Protein AF-A0A943HET0-F1 (afdb_monomer)

Foldseek 3Di:
DDQDADPPPRHSAKDWDDDPPWIWIAHPPPRDTDGTDDPVRVVVVVVNVVVCVVVVVVVVVVVVVCVVVPPVCVVVVVVLVVLVVVLVVLVVDDDPVSVVVNVVSVVVVVVVVPD

pLDDT: mean 85.09, std 10.96, range [49.12, 97.75]

Radius of gyration: 28.92 Å; Cα contacts (8 Å, |Δi|>4): 87; chains: 1; bounding box: 58×22×74 Å

Structure (mmCIF, N/CA/C/O backbone):
data_AF-A0A943HET0-F1
#
_entry.id   AF-A0A943HET0-F1
#
loop_
_atom_site.group_PDB
_atom_site.id
_atom_site.type_symbol
_atom_site.label_atom_id
_atom_site.label_alt_id
_atom_site.label_comp_id
_atom_site.label_asym_id
_atom_site.label_entity_id
_atom_site.label_seq_id
_atom_site.pdbx_PDB_ins_code
_atom_site.Cartn_x
_atom_site.Cartn_y
_atom_site.Cartn_z
_atom_site.occupancy
_atom_site.B_iso_or_equiv
_atom_site.auth_seq_id
_atom_site.auth_comp_id
_atom_site.auth_asym_id
_atom_site.auth_atom_id
_atom_site.pdbx_PDB_model_num
ATOM 1 N N . MET A 1 1 ? -0.413 -12.303 20.899 1.00 66.25 1 MET A N 1
ATOM 2 C CA . MET A 1 1 ? -0.945 -10.999 20.439 1.00 66.25 1 MET A CA 1
ATOM 3 C C . MET A 1 1 ? -2.294 -11.209 19.779 1.00 66.25 1 MET A C 1
ATOM 5 O O . MET A 1 1 ? -2.446 -12.190 19.063 1.00 66.25 1 MET A O 1
ATOM 9 N N . LYS A 1 2 ? -3.258 -10.315 20.021 1.00 81.12 2 LYS A N 1
ATOM 10 C CA . LYS A 1 2 ? -4.532 -10.295 19.290 1.00 81.12 2 LYS A CA 1
ATOM 11 C C . LYS A 1 2 ? -4.281 -9.696 17.902 1.00 81.12 2 LYS A C 1
ATOM 13 O O . LYS A 1 2 ? -3.617 -8.670 17.809 1.00 81.12 2 LYS A O 1
ATOM 18 N N . GLN A 1 3 ? -4.767 -10.352 16.852 1.00 85.31 3 GLN A N 1
ATOM 19 C CA . GLN A 1 3 ? -4.708 -9.840 15.481 1.00 85.31 3 GLN A CA 1
ATOM 20 C C . GLN A 1 3 ? -6.030 -9.150 15.142 1.00 85.31 3 GLN A C 1
ATOM 22 O O . GLN A 1 3 ? -7.095 -9.601 15.573 1.00 85.31 3 GLN A O 1
ATOM 27 N N . PHE A 1 4 ? -5.959 -8.065 14.377 1.00 92.56 4 PHE A N 1
ATOM 28 C CA . PHE A 1 4 ? -7.126 -7.342 13.888 1.00 92.56 4 PHE A CA 1
ATOM 29 C C . PHE A 1 4 ? -7.072 -7.315 12.362 1.00 92.56 4 PHE A C 1
ATOM 31 O O . PHE A 1 4 ? -6.072 -6.902 11.790 1.00 92.56 4 PHE A O 1
ATOM 38 N N . ALA A 1 5 ? -8.143 -7.761 11.711 1.00 94.62 5 ALA A N 1
ATOM 39 C CA . ALA A 1 5 ? -8.274 -7.739 10.259 1.00 94.62 5 ALA A CA 1
ATOM 40 C C . ALA A 1 5 ? -9.725 -7.439 9.869 1.00 94.62 5 ALA A C 1
ATOM 42 O O . ALA A 1 5 ? -10.663 -7.701 10.630 1.00 94.62 5 ALA A O 1
ATOM 43 N N . CYS A 1 6 ? -9.907 -6.880 8.679 1.00 96.31 6 CYS A N 1
ATOM 44 C CA . CYS A 1 6 ? -11.207 -6.620 8.099 1.00 96.31 6 CYS A CA 1
ATOM 45 C C . CYS A 1 6 ? -11.905 -7.938 7.771 1.00 96.31 6 CYS A C 1
ATOM 47 O O . CYS A 1 6 ? -11.387 -8.758 7.018 1.00 96.31 6 CYS A O 1
ATOM 49 N N . LYS A 1 7 ? -13.133 -8.110 8.260 1.00 95.19 7 LYS A N 1
ATOM 50 C CA . LYS A 1 7 ? -13.943 -9.301 7.971 1.00 95.19 7 LYS A CA 1
ATOM 51 C C . LYS A 1 7 ? -14.426 -9.369 6.519 1.00 95.19 7 LYS A C 1
ATOM 53 O O . LYS A 1 7 ? -14.816 -10.437 6.071 1.00 95.19 7 LYS A O 1
ATOM 58 N N . SER A 1 8 ? -14.431 -8.238 5.808 1.00 95.56 8 SER A N 1
ATOM 59 C CA . SER A 1 8 ? -14.929 -8.149 4.432 1.00 95.56 8 SER A CA 1
ATOM 60 C C . SER A 1 8 ? -13.840 -8.400 3.391 1.00 95.56 8 SER A C 1
ATOM 62 O O . SER A 1 8 ? -14.093 -9.110 2.427 1.00 95.56 8 SER A O 1
ATOM 64 N N . CYS A 1 9 ? -12.656 -7.801 3.554 1.00 96.31 9 CYS A N 1
ATOM 65 C CA . CYS A 1 9 ? -11.579 -7.880 2.558 1.00 96.31 9 CYS A CA 1
ATOM 66 C C . CYS A 1 9 ? -10.282 -8.510 3.083 1.00 96.31 9 CYS A C 1
ATOM 68 O O . CYS A 1 9 ? -9.337 -8.664 2.321 1.00 96.31 9 CYS A O 1
ATOM 70 N N . GLY A 1 10 ? -10.200 -8.848 4.373 1.00 93.81 10 GLY A N 1
ATOM 71 C CA . GLY A 1 10 ? -8.996 -9.422 4.982 1.00 93.81 10 GLY A CA 1
ATOM 72 C C . GLY A 1 10 ? -7.880 -8.419 5.293 1.00 93.81 10 GLY A C 1
ATOM 73 O O . GLY A 1 10 ? -6.894 -8.804 5.913 1.00 93.81 10 GLY A O 1
ATOM 74 N N . SER A 1 11 ? -8.029 -7.143 4.920 1.00 93.06 11 SER A N 1
ATOM 75 C CA . SER A 1 11 ? -7.017 -6.115 5.185 1.00 93.06 11 SER A CA 1
ATOM 76 C C . SER A 1 11 ? -6.711 -5.945 6.671 1.00 93.06 11 SER A C 1
ATOM 78 O O . SER A 1 11 ? -7.611 -5.950 7.513 1.00 93.06 11 SER A O 1
ATOM 80 N N . VAL A 1 12 ? -5.436 -5.738 6.982 1.00 92.06 12 VAL A N 1
ATOM 81 C CA . VAL A 1 12 ? -4.943 -5.419 8.327 1.00 92.06 12 VAL A CA 1
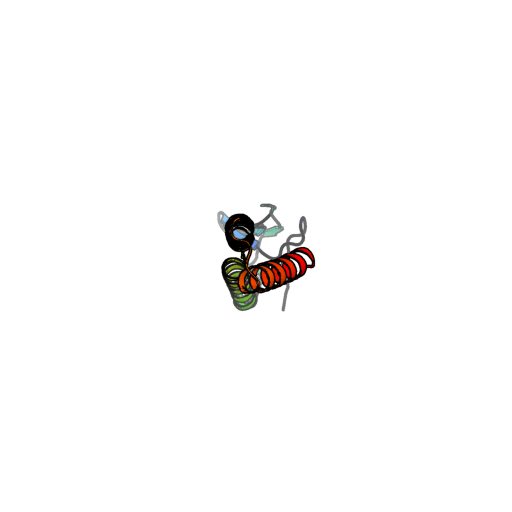ATOM 82 C C . VAL A 1 12 ? -4.829 -3.915 8.582 1.00 92.06 12 VAL A C 1
ATOM 84 O O . VAL A 1 12 ? -4.607 -3.510 9.724 1.00 92.06 12 VAL A O 1
ATOM 87 N N . ASP A 1 13 ? -5.006 -3.075 7.553 1.00 92.25 13 ASP A N 1
ATOM 88 C CA . ASP A 1 13 ? -5.012 -1.624 7.726 1.00 92.25 13 ASP A CA 1
ATOM 89 C C . ASP A 1 13 ? -6.401 -1.167 8.185 1.00 92.25 13 ASP A C 1
ATOM 91 O O . ASP A 1 13 ? -7.402 -1.155 7.457 1.00 92.25 13 ASP A O 1
ATOM 95 N N . LEU A 1 14 ? -6.462 -0.866 9.476 1.00 95.00 14 LEU A N 1
ATOM 96 C CA . LEU A 1 14 ? -7.669 -0.483 10.182 1.00 95.00 14 LEU A CA 1
ATOM 97 C C . LEU A 1 14 ? -7.426 0.843 10.900 1.00 95.00 14 LEU A C 1
ATOM 99 O O . LEU A 1 14 ? -6.317 1.138 11.360 1.00 95.00 14 LEU A O 1
ATOM 103 N N . PHE A 1 15 ? -8.487 1.622 11.069 1.00 95.25 15 PHE A N 1
ATOM 104 C CA . PHE A 1 15 ? -8.444 2.888 11.786 1.00 95.25 15 PHE A CA 1
ATOM 105 C C . PHE A 1 15 ? -9.621 3.027 12.744 1.00 95.25 15 PHE A C 1
ATOM 107 O O . PHE A 1 15 ? -10.691 2.442 12.562 1.00 95.25 15 PHE A O 1
ATOM 114 N N . THR A 1 16 ? -9.412 3.816 13.791 1.00 96.56 16 THR A N 1
ATOM 115 C CA . THR A 1 16 ? -10.432 4.121 14.788 1.00 96.56 16 THR A CA 1
ATOM 116 C C . THR A 1 16 ? -11.027 5.500 14.543 1.00 96.56 16 THR A C 1
ATOM 118 O O . THR A 1 16 ? -10.345 6.428 14.110 1.00 96.56 16 THR A O 1
ATOM 121 N N . LYS A 1 17 ? -12.321 5.641 14.825 1.00 95.75 17 LYS A N 1
ATOM 122 C CA . LYS A 1 17 ? -13.030 6.919 14.818 1.00 95.75 17 LYS A CA 1
ATOM 123 C C . LYS A 1 17 ? -13.892 7.024 16.064 1.00 95.75 17 LYS A C 1
ATOM 125 O O . LYS A 1 17 ? -14.748 6.172 16.309 1.00 95.75 17 LYS A O 1
ATOM 130 N N . ASP A 1 18 ? -13.688 8.091 16.821 1.00 94.75 18 ASP A N 1
ATOM 131 C CA . ASP A 1 18 ? -14.499 8.380 17.996 1.00 94.75 18 ASP A CA 1
ATOM 132 C C . ASP A 1 18 ? -15.807 9.071 17.575 1.00 94.75 18 ASP A C 1
ATOM 134 O O . ASP A 1 18 ? -15.820 9.984 16.744 1.00 94.75 18 ASP A O 1
ATOM 138 N N . LYS A 1 19 ? -16.936 8.611 18.124 1.00 91.44 19 LYS A N 1
ATOM 139 C CA . LYS A 1 19 ? -18.251 9.251 17.957 1.00 91.44 19 LYS A CA 1
ATOM 140 C C . LYS A 1 19 ? -19.032 9.122 19.256 1.00 91.44 19 LYS A C 1
ATOM 142 O O . LYS A 1 19 ? -19.526 8.047 19.600 1.00 91.44 1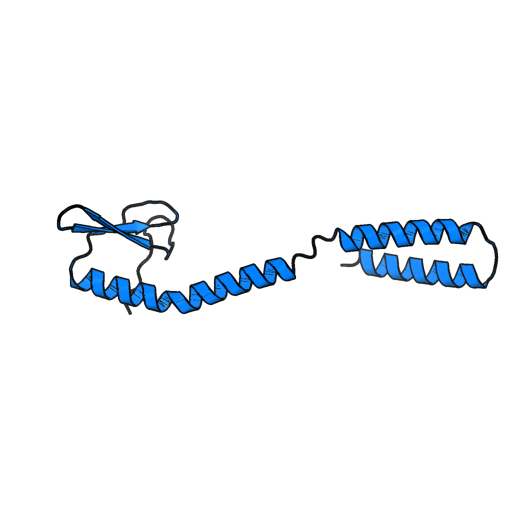9 LYS A O 1
ATOM 147 N N . GLY A 1 20 ? -19.142 10.235 19.977 1.00 89.12 20 GLY A N 1
ATOM 148 C CA . GLY A 1 20 ? -19.640 10.227 21.352 1.00 89.12 20 GLY A CA 1
ATOM 149 C C . GLY A 1 20 ? -18.692 9.447 22.270 1.00 89.12 20 GLY A C 1
ATOM 150 O O . GLY A 1 20 ? -17.479 9.577 22.148 1.00 89.12 20 GLY A O 1
ATOM 151 N N . GLY A 1 21 ? -19.241 8.617 23.162 1.00 88.62 21 GLY A N 1
ATOM 152 C CA . GLY A 1 21 ? -18.463 7.772 24.085 1.00 88.62 21 GLY A CA 1
ATOM 153 C C . GLY A 1 21 ? -17.911 6.473 23.483 1.00 88.62 21 GLY A C 1
ATOM 154 O O . GLY A 1 21 ? -17.351 5.660 24.213 1.00 88.62 21 GLY A O 1
ATOM 155 N N . ASN A 1 22 ? -18.094 6.252 22.179 1.00 93.31 22 ASN A N 1
ATOM 156 C CA . ASN A 1 22 ? -17.713 5.020 21.493 1.00 93.31 22 ASN A CA 1
ATOM 157 C C . ASN A 1 22 ? -16.491 5.239 20.592 1.00 93.31 22 ASN A C 1
ATOM 159 O O . ASN A 1 22 ? -16.434 6.230 19.860 1.00 93.31 22 ASN A O 1
ATOM 163 N N . THR A 1 23 ? -15.574 4.268 20.587 1.00 96.44 23 THR A N 1
ATOM 164 C CA . THR A 1 23 ? -14.437 4.198 19.659 1.00 96.44 23 THR A CA 1
ATOM 165 C C . THR A 1 23 ? -14.717 3.113 18.624 1.00 96.44 23 THR A C 1
ATOM 167 O O . THR A 1 23 ? -14.573 1.924 18.891 1.00 96.44 23 THR A O 1
ATOM 170 N N . MET A 1 24 ? -15.117 3.506 17.422 1.00 96.62 24 MET A N 1
ATOM 171 C CA . MET A 1 24 ? -15.489 2.570 16.360 1.00 96.62 2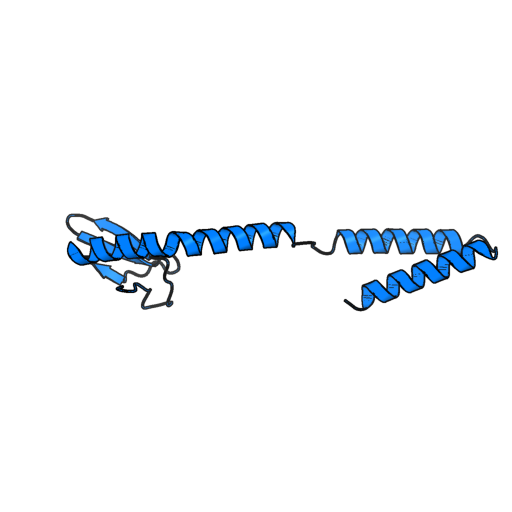4 MET A CA 1
ATOM 172 C C . MET A 1 24 ? -14.277 2.208 15.502 1.00 96.62 24 MET A C 1
ATOM 174 O O . MET A 1 24 ? -13.482 3.082 15.166 1.00 96.62 24 MET A O 1
ATOM 178 N N . LEU A 1 25 ? -14.156 0.937 15.122 1.00 97.00 25 LEU A N 1
ATOM 179 C CA . LEU A 1 25 ? -13.102 0.410 14.256 1.00 97.00 25 LEU A CA 1
ATOM 180 C C . LEU A 1 25 ? -13.619 0.235 12.824 1.00 97.00 25 LEU A C 1
ATOM 182 O O . LEU A 1 25 ? -14.665 -0.384 12.608 1.00 97.00 25 LEU A O 1
ATOM 186 N N . TYR A 1 26 ? -12.857 0.727 11.853 1.00 97.12 26 TYR A N 1
ATOM 187 C CA . TYR A 1 26 ? -13.148 0.672 10.422 1.00 97.12 26 TYR A CA 1
ATOM 188 C C . TYR A 1 26 ? -11.947 0.130 9.647 1.00 97.12 26 TYR A C 1
ATOM 190 O O . TYR A 1 26 ? -10.815 0.202 10.119 1.00 97.12 26 TYR A O 1
ATOM 198 N N . CYS A 1 27 ? -12.197 -0.409 8.455 1.00 96.81 27 CYS A N 1
ATOM 199 C CA . CYS A 1 27 ? -11.145 -0.771 7.508 1.00 96.81 27 CYS A CA 1
ATOM 200 C C . CYS A 1 27 ? -10.778 0.418 6.620 1.00 96.81 27 CYS A C 1
ATOM 202 O O . CYS A 1 27 ? -11.678 1.061 6.082 1.00 96.81 27 CYS A O 1
ATOM 204 N N . SER A 1 28 ? -9.482 0.684 6.450 1.00 95.44 28 SER A N 1
ATOM 205 C CA . SER A 1 28 ? -8.996 1.752 5.570 1.00 95.44 28 SER A CA 1
ATOM 206 C C . SER A 1 28 ? -9.274 1.454 4.097 1.00 95.44 28 SER A C 1
ATOM 208 O O . SER A 1 28 ? -9.691 2.349 3.370 1.00 95.44 28 SER A O 1
ATOM 210 N N . ASP A 1 29 ? -9.116 0.196 3.676 1.00 94.94 29 ASP A N 1
ATOM 211 C CA . ASP A 1 29 ? -9.184 -0.173 2.255 1.00 94.94 29 ASP A CA 1
ATOM 212 C C . ASP A 1 29 ? -10.612 -0.211 1.708 1.00 94.94 29 ASP A C 1
ATOM 214 O O . ASP A 1 29 ? -10.870 0.225 0.591 1.00 94.94 29 ASP A O 1
ATOM 218 N N . CYS A 1 30 ? -11.563 -0.743 2.484 1.00 96.12 30 CYS A N 1
ATOM 219 C CA . CYS A 1 30 ? -12.954 -0.894 2.035 1.00 96.12 30 CYS A CA 1
ATOM 220 C C . CYS A 1 30 ? -13.959 -0.020 2.798 1.00 96.12 30 CYS A C 1
ATOM 222 O O . CYS A 1 30 ? -15.147 -0.040 2.487 1.00 96.12 30 CYS A O 1
ATOM 224 N N . GLY A 1 31 ? -13.528 0.711 3.831 1.00 95.25 31 GLY A N 1
ATOM 225 C CA . GLY A 1 31 ? -14.390 1.591 4.631 1.00 95.25 31 GLY A CA 1
ATOM 226 C C . GLY A 1 31 ? -15.388 0.876 5.551 1.00 95.25 31 GLY A C 1
ATOM 227 O O . GLY A 1 31 ? -16.116 1.530 6.300 1.00 95.25 31 GLY A O 1
ATOM 228 N N . VAL A 1 32 ? -15.445 -0.460 5.529 1.00 97.75 32 VAL A N 1
ATOM 229 C CA . VAL A 1 32 ? -16.446 -1.234 6.275 1.00 97.75 32 VAL A CA 1
ATOM 230 C C . VAL A 1 32 ? -16.207 -1.121 7.782 1.00 97.75 32 VAL A C 1
ATOM 232 O O . VAL A 1 32 ? -15.096 -1.341 8.277 1.00 97.75 32 VAL A O 1
ATOM 235 N N . TYR A 1 33 ? -17.277 -0.825 8.523 1.00 96.69 33 TYR A N 1
ATOM 236 C CA . TYR A 1 33 ? -17.303 -0.878 9.985 1.00 96.69 33 TYR A CA 1
ATOM 237 C C . TYR A 1 33 ? -17.078 -2.309 10.485 1.00 96.69 33 TYR A C 1
ATOM 239 O O . TYR A 1 33 ? -17.738 -3.240 10.032 1.00 96.69 33 TYR A O 1
ATOM 247 N N . GLN A 1 34 ? -16.168 -2.483 11.443 1.00 95.25 34 GLN A N 1
ATOM 248 C CA . GLN A 1 34 ? -15.815 -3.796 11.982 1.00 95.25 34 GLN A CA 1
ATOM 249 C C . GLN A 1 34 ? -16.490 -4.070 13.328 1.00 95.25 34 GLN A C 1
ATOM 251 O O . GLN A 1 34 ? -17.130 -5.110 13.493 1.00 95.25 34 GLN A O 1
ATOM 256 N N . GLN A 1 35 ? -16.307 -3.169 14.300 1.00 94.94 35 GLN A N 1
ATOM 257 C CA . GLN A 1 35 ? -16.844 -3.282 15.662 1.00 94.94 35 GLN A CA 1
ATOM 258 C C . GLN A 1 35 ? -16.591 -2.006 16.481 1.00 94.94 35 GLN A C 1
ATOM 260 O O . GLN A 1 35 ? -15.786 -1.158 16.098 1.00 94.94 35 GLN A O 1
ATOM 265 N N . ASN A 1 36 ? -17.236 -1.902 17.643 1.00 95.88 36 ASN A N 1
ATOM 266 C CA . ASN A 1 36 ? -16.931 -0.900 18.661 1.00 95.88 36 ASN A CA 1
ATOM 267 C C . ASN A 1 36 ? -15.847 -1.449 19.598 1.00 95.88 36 ASN A C 1
ATOM 269 O O . ASN A 1 36 ? -15.895 -2.621 19.972 1.00 95.88 36 ASN A O 1
ATOM 273 N N . LEU A 1 37 ? -14.876 -0.621 19.974 1.00 94.94 37 LEU A N 1
ATOM 274 C CA . LEU A 1 37 ? -13.776 -1.003 20.851 1.00 94.94 37 LEU A CA 1
ATOM 275 C C . LEU A 1 37 ? -14.045 -0.523 22.273 1.00 94.94 37 LEU A C 1
ATOM 277 O O . LEU A 1 37 ? -14.119 0.675 22.543 1.00 94.94 37 LEU A O 1
ATOM 281 N N . GLY A 1 38 ? -14.134 -1.476 23.202 1.00 93.44 38 GLY A N 1
ATOM 282 C CA . GLY A 1 38 ? -14.065 -1.179 24.629 1.00 93.44 38 GLY A CA 1
ATOM 283 C C . GLY A 1 38 ? -12.653 -0.758 25.054 1.00 93.44 38 GLY A C 1
ATOM 284 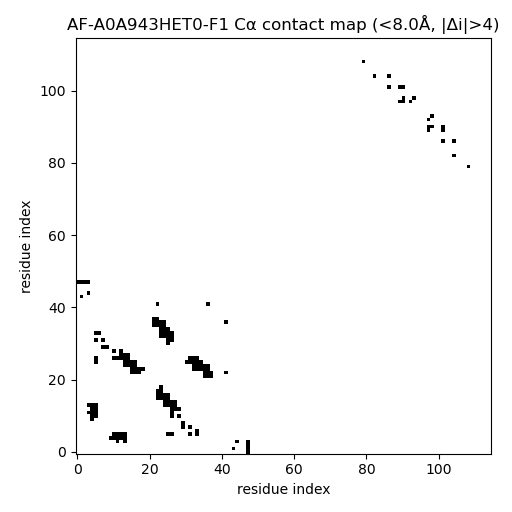O O . GLY A 1 38 ? -11.695 -0.847 24.286 1.00 93.44 38 GLY A O 1
ATOM 285 N N . LYS A 1 39 ? -12.496 -0.351 26.318 1.00 90.50 39 LYS A N 1
ATOM 286 C CA . LYS A 1 39 ? -11.220 0.150 26.865 1.00 90.50 39 LYS A CA 1
ATOM 287 C C . LYS A 1 39 ? -10.035 -0.803 26.633 1.00 90.50 39 LYS A C 1
ATOM 289 O O . LYS A 1 39 ? -8.976 -0.365 26.192 1.00 90.50 39 LYS A O 1
ATOM 294 N N . ASN A 1 40 ? -10.223 -2.097 26.897 1.00 92.38 40 ASN A N 1
ATOM 295 C CA . ASN A 1 40 ? -9.165 -3.101 26.737 1.00 92.38 40 ASN A CA 1
ATOM 296 C C . ASN A 1 40 ? -8.857 -3.384 25.261 1.00 92.38 40 ASN A C 1
ATOM 298 O O . ASN A 1 40 ? -7.694 -3.510 24.891 1.00 92.38 40 ASN A O 1
ATOM 302 N N . ASP A 1 41 ? -9.881 -3.443 24.408 1.00 93.06 41 ASP A N 1
ATOM 303 C CA . ASP A 1 41 ? -9.688 -3.674 22.975 1.00 93.06 41 ASP A CA 1
ATOM 304 C C . ASP A 1 41 ? -8.998 -2.499 22.291 1.00 93.06 41 ASP A C 1
ATOM 306 O O . ASP A 1 41 ? -8.170 -2.718 21.411 1.00 93.06 41 ASP A O 1
ATOM 310 N N . LYS A 1 42 ? -9.279 -1.267 22.733 1.00 93.25 42 LYS A N 1
ATOM 311 C CA . LYS A 1 42 ? -8.568 -0.072 22.275 1.00 93.25 42 LYS A CA 1
ATOM 312 C C . LYS A 1 42 ? -7.075 -0.184 22.582 1.00 93.25 42 LYS A C 1
ATOM 314 O O . LYS A 1 42 ? -6.263 0.009 21.687 1.00 93.25 42 LYS A O 1
ATOM 319 N N . LEU A 1 43 ? -6.711 -0.578 23.805 1.00 93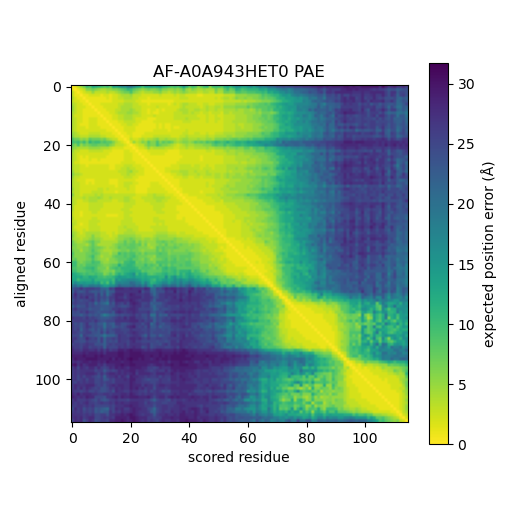.50 43 LEU A N 1
ATOM 320 C CA . LEU A 1 43 ? -5.308 -0.771 24.184 1.00 93.50 43 LEU A CA 1
ATOM 321 C C . LEU A 1 43 ? -4.624 -1.863 23.345 1.00 93.50 43 LEU A C 1
ATOM 323 O O . LEU A 1 43 ? -3.519 -1.659 22.850 1.00 93.50 43 LEU A O 1
ATOM 327 N N . LEU A 1 44 ? -5.290 -3.006 23.150 1.00 94.94 44 LEU A N 1
ATOM 328 C CA . LEU A 1 44 ? -4.766 -4.094 22.318 1.00 94.94 44 LEU A CA 1
ATOM 329 C C . LEU A 1 44 ? -4.604 -3.679 20.852 1.00 94.94 44 LEU A C 1
ATOM 331 O O . LEU A 1 44 ? -3.663 -4.121 20.198 1.00 94.94 44 LEU A O 1
ATOM 335 N N . PHE A 1 45 ? -5.511 -2.850 20.339 1.00 94.38 45 PHE A N 1
ATOM 336 C CA . PHE A 1 45 ? -5.445 -2.342 18.976 1.00 94.38 45 PHE A CA 1
ATOM 337 C C . PHE A 1 45 ? -4.280 -1.366 18.779 1.00 94.38 45 PHE A C 1
ATOM 339 O O . PHE A 1 45 ? -3.564 -1.477 17.788 1.00 94.38 45 PHE A O 1
ATOM 346 N N . GLU A 1 46 ? -4.034 -0.463 19.730 1.00 93.38 46 GLU A N 1
ATOM 347 C CA . GLU A 1 46 ? -2.869 0.431 19.670 1.00 93.38 46 GLU A CA 1
ATOM 348 C C . GLU A 1 46 ? -1.551 -0.352 19.689 1.00 93.38 46 GLU A C 1
ATOM 350 O O . GLU A 1 46 ? -0.641 -0.071 18.908 1.00 93.38 46 GLU A O 1
ATOM 355 N N . GLU A 1 47 ? -1.455 -1.384 20.531 1.00 94.00 47 GLU A N 1
ATOM 356 C CA . GLU A 1 47 ? -0.270 -2.244 20.570 1.00 94.00 47 GLU A CA 1
ATOM 357 C C . GLU A 1 47 ? -0.100 -3.044 19.269 1.00 94.00 47 GLU A C 1
ATOM 359 O O . GLU A 1 47 ? 1.005 -3.173 18.740 1.00 94.00 47 GLU A O 1
ATOM 364 N N . TYR A 1 48 ? -1.210 -3.514 18.693 1.00 92.31 48 TYR A N 1
ATOM 365 C CA . TYR A 1 48 ? -1.215 -4.131 17.372 1.00 92.31 48 TYR A CA 1
ATOM 366 C C . TYR A 1 48 ? -0.718 -3.161 16.288 1.00 92.31 48 TYR A C 1
ATOM 368 O O . TYR A 1 48 ? 0.171 -3.530 15.524 1.00 92.31 48 TYR A O 1
ATOM 376 N N . LYS A 1 49 ? -1.188 -1.906 16.251 1.00 92.06 49 LYS A N 1
ATOM 377 C CA . LYS A 1 49 ? -0.706 -0.908 15.278 1.00 92.06 49 LYS A CA 1
ATOM 378 C C . LYS A 1 49 ? 0.795 -0.661 15.396 1.00 92.06 49 LYS A C 1
ATOM 380 O O . LYS A 1 49 ? 1.480 -0.664 14.379 1.00 92.06 49 LYS A O 1
ATOM 385 N N . LYS A 1 50 ? 1.322 -0.521 16.616 1.00 91.50 50 LYS A N 1
ATOM 386 C CA . LYS A 1 50 ? 2.772 -0.368 16.834 1.00 91.50 50 LYS A CA 1
ATOM 387 C C . 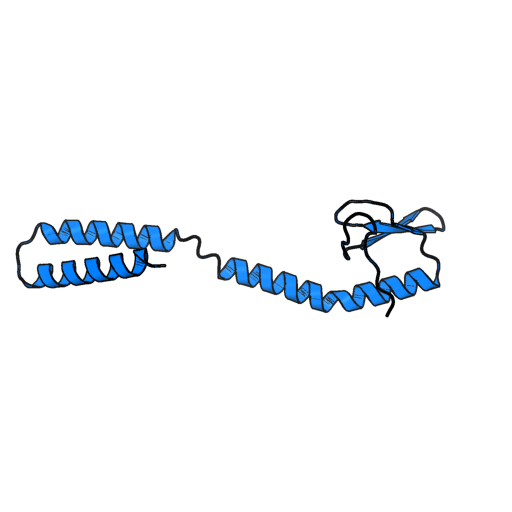LYS A 1 50 ? 3.564 -1.547 16.283 1.00 91.50 50 LYS A C 1
ATOM 389 O O . LYS A 1 50 ? 4.633 -1.353 15.714 1.00 91.50 50 LYS A O 1
ATOM 394 N N . SER A 1 51 ? 3.036 -2.763 16.411 1.00 90.31 51 SER A N 1
ATOM 395 C CA . SER A 1 51 ? 3.692 -3.954 15.867 1.00 90.31 51 SER A CA 1
ATOM 396 C C . SER A 1 51 ? 3.730 -3.999 14.335 1.00 90.31 51 SER A C 1
ATOM 398 O O . SER A 1 51 ? 4.568 -4.702 13.775 1.00 90.31 51 SER A O 1
ATOM 400 N N . LEU A 1 52 ? 2.864 -3.236 13.655 1.00 88.44 52 LEU A N 1
ATOM 401 C CA . LEU A 1 52 ? 2.838 -3.124 12.195 1.00 88.44 52 LEU A CA 1
ATOM 402 C C . LEU A 1 52 ? 3.798 -2.053 11.650 1.00 88.44 52 LEU A C 1
ATOM 404 O O . LEU A 1 52 ? 4.116 -2.086 10.465 1.00 88.44 52 LEU A O 1
ATOM 408 N N . GLU A 1 53 ? 4.297 -1.135 12.482 1.00 87.56 53 GLU A N 1
ATOM 409 C CA . GLU A 1 53 ? 5.228 -0.073 12.061 1.00 87.56 53 GLU A CA 1
ATOM 410 C C . GLU A 1 53 ? 6.488 -0.596 11.341 1.00 87.56 53 GLU A C 1
ATOM 412 O O . GLU A 1 53 ? 6.848 -0.044 10.298 1.00 87.56 53 GLU A O 1
ATOM 417 N N . PRO A 1 54 ? 7.163 -1.671 11.804 1.00 89.75 54 PRO A N 1
ATOM 418 C CA . PRO A 1 54 ? 8.301 -2.233 11.077 1.00 89.75 54 PRO A CA 1
ATOM 419 C C . PRO A 1 54 ? 7.915 -2.757 9.689 1.00 89.75 54 PRO A C 1
ATOM 421 O O . PRO A 1 54 ? 8.689 -2.618 8.747 1.00 89.75 54 PRO A O 1
ATOM 424 N N . VAL A 1 55 ? 6.713 -3.328 9.554 1.00 86.25 55 VAL A N 1
ATOM 425 C CA . VAL A 1 55 ? 6.207 -3.863 8.282 1.00 86.25 55 VAL A CA 1
ATOM 426 C C . VAL A 1 55 ? 5.907 -2.726 7.305 1.00 86.25 55 VAL A C 1
ATOM 428 O O . VAL A 1 55 ? 6.281 -2.828 6.140 1.00 86.25 55 VAL A O 1
ATOM 431 N N . LYS A 1 56 ? 5.321 -1.615 7.779 1.00 85.06 56 LYS A N 1
ATOM 432 C CA . LYS A 1 56 ? 5.099 -0.411 6.957 1.00 85.06 56 LYS A CA 1
ATOM 433 C C .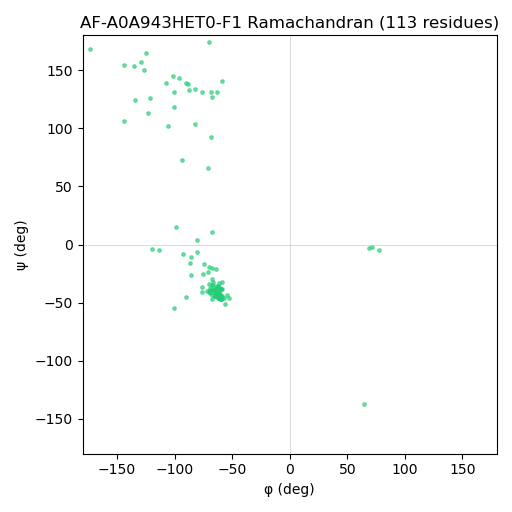 LYS A 1 56 ? 6.412 0.150 6.412 1.00 85.06 56 LYS A C 1
ATOM 435 O O . LYS A 1 56 ? 6.528 0.345 5.211 1.00 85.06 56 LYS A O 1
ATOM 440 N N . LYS A 1 57 ? 7.446 0.264 7.253 1.00 89.31 57 LYS A N 1
ATOM 441 C CA . LYS A 1 57 ? 8.781 0.707 6.810 1.00 89.31 57 LYS A CA 1
ATOM 442 C C . LYS A 1 57 ? 9.394 -0.202 5.746 1.00 89.31 57 LYS A C 1
ATOM 444 O O . LYS A 1 57 ? 10.063 0.284 4.842 1.00 89.31 57 LYS A O 1
ATOM 449 N N . ILE A 1 58 ? 9.201 -1.518 5.858 1.00 89.31 58 ILE A N 1
ATOM 450 C CA . ILE A 1 58 ? 9.665 -2.460 4.831 1.00 89.31 58 ILE A CA 1
ATOM 451 C C . ILE A 1 58 ? 8.916 -2.218 3.517 1.00 89.31 58 ILE A C 1
ATOM 453 O O . ILE A 1 58 ? 9.561 -2.158 2.477 1.00 89.31 58 ILE A O 1
ATOM 457 N N . ALA A 1 59 ? 7.593 -2.035 3.559 1.00 86.31 59 ALA A N 1
ATOM 458 C CA . ALA A 1 59 ? 6.797 -1.739 2.369 1.00 86.31 59 ALA A CA 1
ATOM 459 C C . ALA A 1 59 ? 7.223 -0.419 1.697 1.00 86.31 59 ALA A C 1
ATOM 461 O O . ALA A 1 59 ? 7.465 -0.409 0.492 1.00 86.31 59 ALA A O 1
ATOM 462 N N . ASP A 1 60 ? 7.417 0.651 2.473 1.00 86.38 60 ASP A N 1
ATOM 463 C CA . ASP A 1 60 ? 7.885 1.949 1.965 1.00 86.38 60 ASP A CA 1
ATOM 464 C C . ASP A 1 60 ? 9.271 1.827 1.307 1.00 86.38 60 ASP A C 1
ATOM 466 O O . ASP A 1 60 ? 9.517 2.364 0.225 1.00 86.38 60 ASP A O 1
ATOM 470 N N . ASN A 1 61 ? 10.181 1.071 1.934 1.00 87.31 61 ASN A N 1
ATOM 471 C CA . ASN A 1 61 ? 11.513 0.818 1.388 1.00 87.31 61 ASN A CA 1
ATOM 472 C C . ASN A 1 61 ? 11.462 -0.009 0.098 1.00 87.31 61 ASN A C 1
ATOM 474 O O . ASN A 1 61 ? 12.221 0.280 -0.823 1.00 87.31 61 ASN A O 1
ATOM 478 N N . ILE A 1 62 ? 10.582 -1.012 0.011 1.00 86.75 62 ILE A N 1
ATOM 479 C CA . ILE A 1 62 ? 10.371 -1.788 -1.219 1.00 86.75 62 ILE A CA 1
ATOM 480 C C . ILE A 1 62 ? 9.880 -0.864 -2.334 1.00 86.75 62 ILE A C 1
ATOM 482 O O . ILE A 1 62 ? 10.455 -0.878 -3.415 1.00 86.75 62 ILE A O 1
ATOM 486 N N . GLN A 1 63 ? 8.908 0.005 -2.065 1.00 83.88 63 GLN A N 1
ATOM 487 C CA . GLN A 1 63 ? 8.388 0.944 -3.061 1.00 83.88 63 GLN A CA 1
ATOM 488 C C . GLN A 1 63 ? 9.446 1.965 -3.524 1.00 83.88 63 GLN A C 1
ATOM 490 O O . GLN A 1 63 ? 9.531 2.312 -4.707 1.00 83.88 63 GLN A O 1
ATOM 495 N N . ALA A 1 64 ? 10.299 2.428 -2.608 1.00 84.12 64 ALA A N 1
ATOM 496 C CA . ALA A 1 64 ? 11.444 3.266 -2.948 1.00 84.12 64 ALA A CA 1
ATOM 497 C C . ALA A 1 64 ? 12.476 2.502 -3.799 1.00 84.12 64 ALA A C 1
ATOM 499 O O . ALA A 1 64 ? 12.980 3.042 -4.785 1.00 84.12 64 ALA A O 1
ATOM 500 N N . MET A 1 65 ? 12.757 1.236 -3.465 1.00 81.69 65 MET A N 1
ATOM 501 C CA . MET A 1 65 ? 13.635 0.370 -4.258 1.00 81.69 65 MET A CA 1
ATOM 502 C C . MET A 1 65 ? 13.069 0.110 -5.655 1.00 81.69 65 MET A C 1
ATOM 504 O O . MET A 1 65 ? 13.809 0.215 -6.626 1.00 81.69 65 MET A O 1
ATOM 508 N N . GLU A 1 66 ? 11.773 -0.170 -5.782 1.00 79.38 66 GLU A N 1
ATOM 509 C CA . GLU A 1 66 ? 11.090 -0.328 -7.070 1.00 79.38 66 GLU A CA 1
ATOM 510 C C . GLU A 1 66 ? 11.186 0.941 -7.913 1.00 79.38 66 GLU A C 1
ATOM 512 O O . GLU A 1 66 ? 11.422 0.861 -9.109 1.00 79.38 66 GLU A O 1
ATOM 517 N N . SER A 1 67 ? 11.102 2.123 -7.304 1.00 72.25 67 SER A N 1
ATOM 518 C CA . SER A 1 67 ? 11.259 3.393 -8.024 1.00 72.25 67 SER A CA 1
ATOM 519 C C . SER A 1 67 ? 12.682 3.598 -8.564 1.00 72.25 67 SER A C 1
ATOM 521 O O . SER A 1 67 ? 12.854 4.194 -9.622 1.00 72.25 67 SER A O 1
ATOM 523 N N . ILE A 1 68 ? 13.703 3.088 -7.866 1.00 72.12 68 ILE A N 1
ATOM 524 C CA . ILE A 1 68 ? 15.105 3.103 -8.323 1.00 72.12 68 ILE A CA 1
ATOM 525 C C . ILE A 1 68 ? 15.343 2.036 -9.402 1.00 72.12 68 ILE A C 1
ATOM 527 O O . ILE A 1 68 ? 16.117 2.251 -10.332 1.00 72.12 68 ILE A O 1
ATOM 531 N N . LEU A 1 69 ? 14.694 0.878 -9.266 1.00 68.50 69 LEU A N 1
ATOM 532 C CA . LEU A 1 69 ? 14.820 -0.265 -10.170 1.00 68.50 69 LEU A CA 1
ATOM 533 C C . LEU A 1 69 ? 13.881 -0.197 -11.381 1.00 68.50 69 LEU A C 1
ATOM 535 O O . LEU A 1 69 ? 14.077 -0.975 -12.313 1.00 68.50 69 LEU A O 1
ATOM 539 N N . ASN A 1 70 ? 12.912 0.726 -11.401 1.00 62.75 70 ASN A N 1
ATOM 540 C CA . ASN A 1 70 ? 12.043 1.043 -12.537 1.00 62.75 70 ASN A CA 1
ATOM 541 C C . ASN A 1 70 ? 12.840 1.755 -13.638 1.00 62.75 70 ASN A C 1
ATOM 543 O O . ASN A 1 70 ? 12.637 2.914 -13.988 1.00 62.75 70 ASN A O 1
ATOM 547 N N . TYR A 1 71 ? 13.768 0.993 -14.194 1.00 60.97 71 TYR A N 1
ATOM 548 C CA . TYR A 1 71 ? 14.327 1.144 -15.512 1.00 60.97 71 TYR A CA 1
ATOM 549 C C . TYR A 1 71 ? 13.213 0.795 -16.507 1.00 60.97 71 TYR A C 1
ATOM 551 O O . TYR A 1 71 ? 12.993 -0.368 -16.834 1.00 60.97 71 TYR A O 1
ATOM 559 N N . ASP A 1 72 ? 12.467 1.803 -16.952 1.00 64.44 72 ASP A N 1
ATOM 560 C CA . ASP A 1 72 ? 11.295 1.686 -17.836 1.00 64.44 72 ASP A CA 1
ATOM 561 C C . ASP A 1 72 ? 11.619 1.215 -19.271 1.00 64.44 72 ASP A C 1
ATOM 563 O O . ASP A 1 72 ? 10.780 1.280 -20.169 1.00 64.44 72 ASP A O 1
ATOM 567 N N . GLY A 1 73 ? 12.850 0.760 -19.513 1.00 61.47 73 GLY A N 1
ATOM 568 C CA . GLY A 1 73 ? 13.336 0.360 -20.826 1.00 61.47 73 GLY A CA 1
ATOM 569 C C . GLY A 1 73 ? 13.511 1.521 -21.808 1.00 61.47 73 GLY A C 1
ATOM 570 O O . GLY A 1 73 ? 14.017 1.277 -22.902 1.00 61.47 73 GLY A O 1
ATOM 571 N N . SER A 1 74 ? 13.170 2.768 -21.450 1.00 66.75 74 SER A N 1
ATOM 572 C CA . SER A 1 74 ? 13.314 3.924 -22.350 1.00 66.75 74 SER A CA 1
ATOM 573 C C . SER A 1 74 ? 14.779 4.176 -22.695 1.00 66.75 74 SER A C 1
ATOM 575 O O . SER A 1 74 ? 15.125 4.369 -23.856 1.00 66.75 74 SER A O 1
ATOM 577 N N . THR A 1 75 ? 15.666 4.022 -21.717 1.00 71.31 75 THR A N 1
ATOM 578 C CA . THR A 1 75 ? 17.119 4.105 -21.899 1.00 71.31 75 THR A CA 1
ATOM 579 C C . THR A 1 75 ? 17.671 2.959 -22.758 1.00 71.31 75 THR A C 1
ATOM 581 O O . THR A 1 75 ? 18.561 3.204 -23.570 1.00 71.31 75 THR A O 1
ATOM 584 N N . VAL A 1 76 ? 17.126 1.730 -22.677 1.00 72.81 76 VAL A N 1
ATOM 585 C CA . VAL A 1 76 ? 17.470 0.634 -23.622 1.00 72.81 76 VAL A CA 1
ATOM 586 C C . VAL A 1 76 ? 17.012 0.985 -25.025 1.00 72.81 76 VAL A C 1
ATOM 588 O O . VAL A 1 76 ? 17.752 0.771 -25.980 1.00 72.81 76 VAL A O 1
ATOM 591 N N . ALA A 1 77 ? 15.794 1.509 -25.160 1.00 77.75 77 ALA A N 1
ATOM 592 C CA . ALA A 1 77 ? 15.236 1.894 -26.445 1.00 77.75 77 ALA A CA 1
ATOM 593 C C . ALA A 1 77 ? 16.063 3.017 -27.093 1.00 77.75 77 ALA A C 1
ATOM 595 O O . ALA A 1 77 ? 16.390 2.932 -28.275 1.00 77.75 77 ALA A O 1
ATOM 596 N N . GLU A 1 78 ? 16.478 4.022 -26.320 1.00 81.69 78 GLU A N 1
ATOM 597 C CA . GLU A 1 78 ? 17.381 5.084 -26.772 1.00 81.69 78 GLU A CA 1
ATOM 598 C C . GLU A 1 78 ? 18.756 4.539 -27.180 1.00 81.69 78 GLU A C 1
ATOM 600 O O . GLU A 1 78 ? 19.242 4.858 -28.266 1.00 81.69 78 GLU A O 1
ATOM 605 N N . LEU A 1 79 ? 19.359 3.661 -26.371 1.00 81.06 79 LEU A N 1
ATOM 606 C CA . LEU A 1 79 ? 20.623 2.990 -26.698 1.00 81.06 79 LEU A CA 1
ATOM 607 C C . LEU A 1 79 ? 20.522 2.160 -27.987 1.00 81.06 79 LEU A C 1
ATOM 609 O O . LEU A 1 79 ? 21.397 2.256 -28.847 1.00 81.06 79 LEU A O 1
ATOM 613 N N . ASN A 1 80 ? 19.441 1.396 -28.157 1.00 83.88 80 ASN A N 1
ATOM 614 C CA . ASN A 1 80 ? 19.165 0.631 -29.372 1.00 83.88 80 ASN A CA 1
ATOM 615 C C . ASN A 1 80 ? 19.071 1.541 -30.598 1.00 83.88 80 ASN A C 1
ATOM 617 O O . ASN A 1 80 ? 19.710 1.271 -31.615 1.00 83.88 80 ASN A O 1
ATOM 621 N N . ASN A 1 81 ? 18.328 2.643 -30.494 1.00 88.75 81 ASN A N 1
ATOM 622 C CA . ASN A 1 81 ? 18.180 3.605 -31.582 1.00 88.75 81 ASN A CA 1
ATOM 623 C C . ASN A 1 81 ? 19.527 4.231 -31.979 1.00 88.75 81 ASN A C 1
ATOM 625 O O . ASN A 1 81 ? 19.829 4.333 -33.170 1.00 88.75 81 ASN A O 1
ATOM 629 N N . LEU A 1 82 ? 20.367 4.593 -31.003 1.00 91.00 82 LEU A N 1
ATOM 630 C CA . LEU A 1 82 ? 21.713 5.118 -31.257 1.00 91.00 82 LEU A CA 1
ATOM 631 C C . LEU A 1 82 ? 22.621 4.081 -31.935 1.00 91.00 82 LEU A C 1
ATOM 633 O O . LEU A 1 82 ? 23.341 4.413 -32.877 1.00 91.00 82 LEU A O 1
ATOM 637 N N . ILE A 1 83 ? 22.562 2.819 -31.499 1.00 89.00 83 ILE A N 1
ATOM 638 C CA . ILE A 1 83 ? 23.341 1.720 -32.086 1.00 89.00 83 ILE A CA 1
ATOM 639 C C . ILE A 1 83 ? 22.921 1.457 -33.536 1.00 89.00 83 ILE A C 1
ATOM 641 O O . ILE A 1 83 ? 23.780 1.305 -34.407 1.00 89.00 83 ILE A O 1
ATOM 645 N N . VAL A 1 84 ? 21.615 1.429 -33.813 1.00 91.44 84 VAL A N 1
ATOM 646 C CA . VAL A 1 84 ? 21.082 1.250 -35.172 1.00 91.44 84 VAL A CA 1
ATOM 647 C C . VAL A 1 84 ? 21.528 2.395 -36.084 1.00 91.44 84 VAL A C 1
ATOM 649 O O . VAL A 1 84 ? 21.977 2.143 -37.204 1.00 91.44 84 VAL A O 1
ATOM 652 N N . ALA A 1 85 ? 21.469 3.640 -35.601 1.00 89.75 85 ALA A N 1
ATOM 653 C CA . ALA A 1 85 ? 21.901 4.806 -36.366 1.00 89.75 85 ALA A CA 1
ATOM 654 C C . ALA A 1 85 ? 23.406 4.767 -36.697 1.00 89.75 85 ALA A C 1
ATOM 656 O O . ALA A 1 85 ? 23.794 5.004 -37.843 1.00 89.75 85 ALA A O 1
ATOM 657 N N . GLU A 1 86 ? 24.258 4.419 -35.728 1.00 85.44 86 GLU A N 1
ATOM 658 C CA . GLU A 1 86 ? 25.706 4.339 -35.952 1.00 85.44 86 GLU A CA 1
ATOM 659 C C . GLU A 1 86 ? 26.084 3.163 -36.863 1.00 85.44 86 GLU A C 1
ATOM 661 O O . GLU A 1 86 ? 26.945 3.312 -37.733 1.00 85.44 86 GLU A O 1
ATOM 666 N N . LYS A 1 87 ? 25.398 2.016 -36.745 1.00 81.75 87 LYS A N 1
ATOM 667 C CA . LYS A 1 87 ? 25.561 0.891 -37.678 1.00 81.75 87 LYS A CA 1
ATOM 668 C C . LYS A 1 87 ? 25.290 1.333 -39.119 1.00 81.75 87 LYS A C 1
ATOM 670 O O . LYS A 1 87 ? 26.141 1.127 -39.982 1.00 81.75 87 LYS A O 1
ATOM 675 N N . ALA A 1 88 ? 24.157 1.994 -39.363 1.00 83.81 88 ALA A N 1
ATOM 676 C CA . ALA A 1 88 ? 23.787 2.484 -40.691 1.00 83.81 88 ALA A CA 1
ATOM 677 C C . ALA A 1 88 ? 24.810 3.492 -41.250 1.00 83.81 88 ALA A C 1
ATOM 679 O O . ALA A 1 88 ? 25.137 3.462 -42.436 1.00 83.81 88 ALA A O 1
ATOM 680 N N . ARG A 1 89 ? 25.377 4.357 -40.397 1.00 81.06 89 ARG A N 1
ATOM 681 C CA . ARG A 1 89 ? 26.440 5.299 -40.786 1.00 81.06 89 ARG A CA 1
ATOM 682 C C . ARG A 1 89 ? 27.717 4.582 -41.233 1.00 81.06 89 ARG A C 1
ATOM 684 O O . ARG A 1 89 ? 28.364 5.007 -42.190 1.00 81.06 89 ARG A O 1
ATOM 691 N N . LEU A 1 90 ? 28.100 3.516 -40.532 1.00 70.25 90 LEU A N 1
ATOM 692 C CA . LEU A 1 90 ? 29.328 2.766 -40.805 1.00 70.25 90 LEU A CA 1
ATOM 693 C C . LEU A 1 90 ? 29.224 1.864 -42.042 1.00 70.25 90 LEU A C 1
ATOM 695 O O . LEU A 1 90 ? 30.245 1.611 -42.677 1.00 70.25 90 LEU A O 1
ATOM 699 N N . GLU A 1 91 ? 28.022 1.430 -42.426 1.00 66.62 91 GLU A N 1
ATOM 700 C CA . GLU A 1 91 ? 27.794 0.641 -43.647 1.00 66.62 91 GLU A CA 1
ATOM 701 C C . GLU A 1 91 ? 28.128 1.411 -44.943 1.00 66.62 91 GLU A C 1
ATOM 703 O O . GLU A 1 91 ? 28.438 0.793 -45.962 1.00 66.62 91 GLU A O 1
ATOM 708 N N . PHE A 1 92 ? 28.165 2.750 -44.909 1.00 58.75 92 PHE A N 1
ATOM 709 C CA . PHE A 1 92 ? 28.498 3.598 -46.065 1.00 58.75 92 PHE A CA 1
ATOM 710 C C . PHE A 1 92 ? 29.999 3.742 -46.362 1.00 58.75 92 PHE A C 1
ATOM 712 O O . PHE A 1 92 ? 30.369 4.321 -47.385 1.00 58.75 92 PHE A O 1
ATOM 719 N N . VAL A 1 93 ? 30.886 3.220 -45.510 1.00 57.44 93 VAL A N 1
ATOM 720 C CA . VAL A 1 93 ? 32.338 3.328 -45.700 1.00 57.44 93 VAL A CA 1
ATOM 721 C C . VAL A 1 93 ? 32.935 1.919 -45.725 1.00 57.44 93 VAL A C 1
ATOM 723 O O . VAL A 1 93 ? 32.889 1.160 -44.762 1.00 57.44 93 VAL A O 1
ATOM 726 N N . ASN A 1 94 ? 33.452 1.519 -46.886 1.00 62.78 94 ASN A N 1
ATOM 727 C CA . ASN A 1 94 ? 33.784 0.120 -47.150 1.00 62.78 94 ASN A CA 1
ATOM 728 C C . ASN A 1 94 ? 35.257 -0.189 -46.828 1.00 62.78 94 ASN A C 1
ATOM 730 O O . ASN A 1 94 ? 36.077 -0.373 -47.727 1.00 62.78 94 ASN A O 1
ATOM 734 N N . ASN A 1 95 ? 35.613 -0.246 -45.539 1.00 72.75 95 ASN A N 1
ATOM 735 C CA . ASN A 1 95 ? 36.924 -0.735 -45.095 1.00 72.75 95 ASN A CA 1
ATOM 736 C C . ASN A 1 95 ? 36.817 -1.888 -44.075 1.00 72.75 95 ASN A C 1
ATOM 738 O O . ASN A 1 95 ? 35.749 -2.212 -43.552 1.00 72.75 95 ASN A O 1
ATOM 742 N N . SER A 1 96 ? 37.925 -2.599 -43.858 1.00 72.81 96 SER A N 1
ATOM 743 C CA . SER A 1 96 ? 37.975 -3.799 -43.007 1.00 72.81 96 SER A CA 1
ATOM 744 C C . SER A 1 96 ? 37.748 -3.507 -41.519 1.00 72.81 96 SER A C 1
ATOM 746 O O . SER A 1 96 ? 37.184 -4.350 -40.824 1.00 72.81 96 SER A O 1
ATOM 748 N N . PHE A 1 97 ? 38.126 -2.320 -41.039 1.00 75.06 97 PHE A N 1
ATOM 749 C CA . PHE A 1 97 ? 37.949 -1.900 -39.647 1.00 75.06 97 PHE A CA 1
ATOM 750 C C . PHE A 1 97 ? 36.465 -1.716 -39.295 1.00 75.06 97 PHE A C 1
ATOM 752 O O . PHE A 1 97 ? 35.990 -2.224 -38.280 1.00 75.06 97 PHE A O 1
ATOM 759 N N . GLN A 1 98 ? 35.695 -1.085 -40.180 1.00 70.75 98 GLN A N 1
ATOM 760 C CA . GLN A 1 98 ? 34.273 -0.812 -39.947 1.00 70.75 98 GLN A CA 1
ATOM 761 C C . GLN A 1 98 ? 33.409 -2.073 -39.989 1.00 70.75 98 GLN A C 1
ATOM 763 O O . GLN A 1 98 ? 32.496 -2.214 -39.179 1.00 70.75 98 GLN A O 1
ATOM 768 N N . ARG A 1 99 ? 33.765 -3.053 -40.831 1.00 75.25 99 ARG A N 1
ATOM 769 C CA . ARG A 1 99 ? 33.142 -4.390 -40.809 1.00 75.25 99 ARG A CA 1
ATOM 770 C C . ARG A 1 99 ? 33.304 -5.093 -39.458 1.00 75.25 99 ARG A C 1
ATOM 772 O O . ARG A 1 99 ? 32.418 -5.843 -39.055 1.00 75.25 99 ARG A O 1
ATOM 779 N N . GLY A 1 100 ? 34.414 -4.848 -38.758 1.00 80.38 100 GLY A N 1
ATOM 780 C CA . GLY A 1 100 ? 34.632 -5.337 -37.396 1.00 80.38 100 GLY A CA 1
ATOM 781 C C . GLY A 1 100 ? 33.699 -4.677 -36.380 1.00 80.38 100 GLY A C 1
ATOM 782 O O . GLY A 1 100 ? 33.058 -5.377 -35.599 1.00 80.38 100 GLY A O 1
ATOM 783 N N . ILE A 1 101 ? 33.566 -3.347 -36.439 1.00 80.56 101 ILE A N 1
ATOM 784 C CA . ILE A 1 101 ? 32.671 -2.584 -35.553 1.00 80.56 101 ILE A CA 1
ATOM 785 C C . ILE A 1 101 ? 31.209 -3.007 -35.751 1.00 80.56 101 ILE A C 1
ATOM 787 O O . ILE A 1 101 ? 30.522 -3.289 -34.773 1.00 80.56 101 ILE A O 1
ATOM 791 N N . ILE A 1 102 ? 30.754 -3.138 -37.002 1.00 81.38 102 ILE A N 1
ATOM 792 C CA . ILE A 1 102 ? 29.379 -3.551 -37.331 1.00 81.38 102 ILE A CA 1
ATOM 793 C C . ILE A 1 102 ? 29.036 -4.909 -36.703 1.00 81.38 102 ILE A C 1
ATOM 795 O O . ILE A 1 102 ? 27.995 -5.038 -36.062 1.00 81.38 102 ILE A O 1
ATOM 799 N N . LYS A 1 103 ? 29.928 -5.903 -36.805 1.00 85.94 103 LYS A N 1
ATOM 800 C CA . LYS A 1 103 ? 29.716 -7.221 -36.178 1.00 85.94 103 LYS A CA 1
ATOM 801 C C . LYS A 1 103 ? 29.615 -7.145 -34.653 1.00 85.94 103 LYS A C 1
ATOM 803 O O . LYS A 1 103 ? 28.829 -7.879 -34.059 1.00 85.94 103 LYS A O 1
ATOM 808 N N . GLY A 1 104 ? 30.395 -6.268 -34.018 1.00 87.62 104 GLY A N 1
ATOM 809 C CA . GLY A 1 104 ? 30.304 -6.023 -32.576 1.00 87.62 104 GLY A CA 1
ATOM 810 C C . GLY A 1 104 ? 28.947 -5.440 -32.170 1.00 87.62 104 GLY A C 1
ATOM 811 O O . GLY A 1 104 ? 28.334 -5.920 -31.218 1.00 87.62 104 GLY A O 1
ATOM 812 N N . LEU A 1 105 ? 28.443 -4.466 -32.934 1.00 85.94 105 LEU A N 1
ATOM 813 C CA . LEU A 1 105 ? 27.125 -3.861 -32.709 1.00 85.94 105 LEU A CA 1
ATOM 814 C C . LEU A 1 105 ? 25.983 -4.868 -32.921 1.00 85.94 105 LEU A C 1
ATOM 816 O O . LEU A 1 105 ? 25.052 -4.917 -32.123 1.00 85.94 105 LEU A O 1
ATOM 820 N N . GLU A 1 106 ? 26.070 -5.726 -33.940 1.00 87.75 106 GLU A N 1
ATOM 821 C CA . GLU A 1 106 ? 25.097 -6.807 -34.168 1.00 87.75 106 GLU A CA 1
ATOM 822 C C . GLU A 1 106 ? 25.050 -7.812 -33.016 1.00 87.75 106 GLU A C 1
ATOM 824 O O . GLU A 1 106 ? 23.978 -8.287 -32.641 1.00 87.75 106 GLU A O 1
ATOM 829 N N . MET A 1 107 ? 26.209 -8.141 -32.445 1.00 91.25 107 MET A N 1
ATOM 8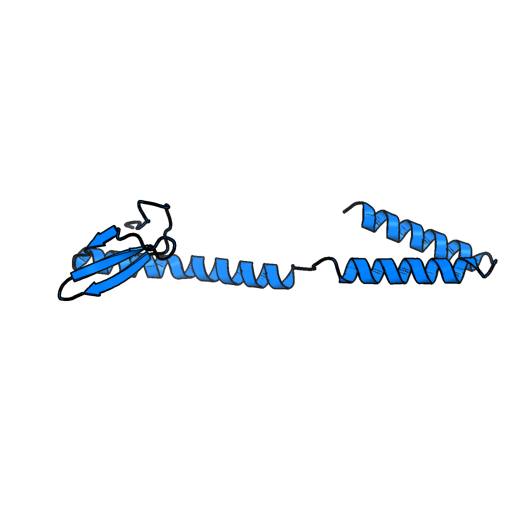30 C CA . MET A 1 107 ? 26.287 -9.040 -31.299 1.00 91.25 107 MET A CA 1
ATOM 831 C C . MET A 1 107 ? 25.702 -8.391 -30.038 1.00 91.25 107 MET A C 1
ATOM 833 O O . MET A 1 107 ? 24.985 -9.059 -29.298 1.00 91.25 107 MET A O 1
ATOM 837 N N . ALA A 1 108 ? 25.940 -7.093 -29.828 1.00 85.81 108 ALA A N 1
ATOM 838 C CA . ALA A 1 108 ? 25.331 -6.337 -28.736 1.00 85.81 108 ALA A CA 1
ATOM 839 C C . ALA A 1 108 ? 23.797 -6.277 -28.855 1.00 85.81 108 ALA A C 1
ATOM 841 O O . ALA A 1 108 ? 23.109 -6.519 -27.868 1.00 85.81 108 ALA A O 1
ATOM 842 N N . LEU A 1 109 ? 23.260 -6.040 -30.060 1.00 84.19 109 LEU A N 1
ATOM 843 C CA . LEU A 1 109 ? 21.813 -6.038 -30.317 1.00 84.19 109 LEU A CA 1
ATOM 844 C C . LEU A 1 109 ? 21.166 -7.391 -29.985 1.00 84.19 109 LEU A C 1
ATOM 846 O O . LEU A 1 109 ? 20.194 -7.437 -29.236 1.00 84.19 109 LEU A O 1
ATOM 850 N N . LYS A 1 110 ? 21.757 -8.504 -30.435 1.00 86.44 110 LYS A N 1
ATOM 851 C CA . LYS A 1 110 ? 21.249 -9.857 -30.131 1.00 86.44 110 LYS A CA 1
ATOM 852 C C . LYS A 1 110 ? 21.233 -10.185 -28.638 1.00 86.44 110 LYS A C 1
ATOM 854 O O . LYS A 1 110 ? 20.370 -10.925 -28.180 1.00 86.44 110 LYS A O 1
ATOM 859 N N . LEU A 1 111 ? 22.188 -9.657 -27.871 1.00 81.25 111 LEU A N 1
ATOM 860 C CA . LEU A 1 111 ? 22.219 -9.828 -26.415 1.00 81.25 111 LEU A CA 1
ATOM 861 C C . LEU A 1 111 ? 21.111 -9.034 -25.706 1.00 81.25 111 LEU A C 1
ATOM 863 O O . LEU A 1 111 ? 20.735 -9.394 -24.592 1.00 81.25 111 LEU A O 1
ATOM 867 N N . MET A 1 112 ? 20.600 -7.974 -26.335 1.00 75.62 112 MET A N 1
ATOM 868 C CA . MET A 1 112 ? 19.495 -7.169 -25.811 1.00 75.62 112 MET A CA 1
ATOM 869 C C . MET A 1 112 ? 18.116 -7.740 -26.174 1.00 75.62 112 MET A C 1
ATOM 871 O O . MET A 1 112 ? 17.183 -7.543 -25.409 1.00 75.62 112 MET A O 1
ATOM 875 N N . GLU A 1 113 ? 17.984 -8.493 -27.271 1.00 74.50 113 GLU A N 1
ATOM 876 C CA . GLU A 1 113 ? 16.729 -9.162 -27.680 1.00 74.50 113 GLU A CA 1
ATOM 877 C C . GLU A 1 113 ? 16.373 -10.406 -26.836 1.00 74.50 113 GLU A C 1
ATOM 879 O O . GLU A 1 113 ? 15.244 -10.886 -26.886 1.00 74.50 113 GLU A O 1
ATOM 884 N N . GLY A 1 114 ? 17.331 -10.957 -26.080 1.00 58.97 114 GLY A N 1
ATOM 885 C CA . GLY A 1 114 ? 17.179 -12.196 -25.300 1.00 58.97 114 GLY A CA 1
ATOM 886 C C . GLY A 1 114 ? 16.876 -12.017 -23.807 1.00 58.97 114 GLY A C 1
ATOM 887 O O . GLY A 1 114 ? 17.077 -12.967 -23.049 1.00 58.97 114 GLY A O 1
ATOM 888 N N . LYS A 1 115 ? 16.465 -10.822 -23.372 1.00 49.12 115 LYS A N 1
ATOM 889 C CA . LYS A 1 115 ? 16.081 -10.509 -21.987 1.00 49.12 115 LYS A CA 1
ATOM 890 C C . LYS A 1 115 ? 14.628 -10.073 -21.897 1.00 49.12 115 LYS A C 1
ATOM 892 O O . LYS A 1 115 ? 14.184 -9.360 -22.819 1.00 49.12 115 LYS A O 1
#

Sequence (115 aa):
MKQFACKSCGSVDLFTKDKGGNTMLYCSDCGVYQQNLGKNDKLLFEEYKKSLEPVKKIADNIQAMESILNYDGSTVAELNNLIVAEKARLEFVNNSFQRGIIKGLEMALKLMEGK

Mean predicted aligned error: 13.78 Å

Secondary structure (DSSP, 8-state):
------TTT----EEEEEETTEEEEEETTT--EEEEE-HHHHHHHHHHHHHHHHHHHHHHHHHHHHHHH---SHHHHHHHHHHHHHHHHHHTS--HHHHHHHHHHHHHHHHHHT-

Solvent-accessibl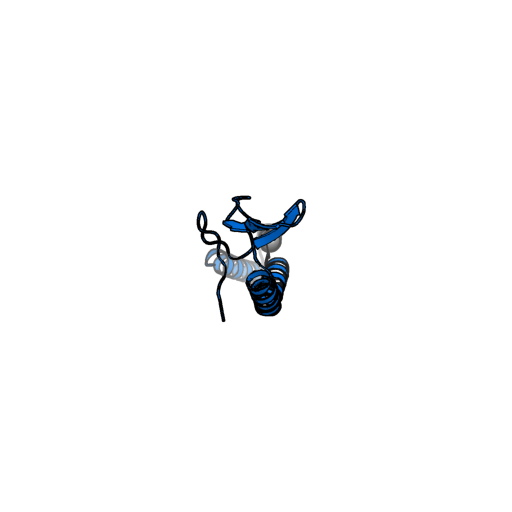e surface area (backbone atoms only — not comparable to full-atom values): 6849 Å² total; per-residue (Å²): 133,78,84,70,60,33,91,87,79,61,45,64,57,64,45,77,48,77,61,87,97,43,38,34,35,28,25,67,88,77,62,50,76,74,51,75,43,52,78,68,53,46,54,50,48,54,54,42,54,60,69,43,49,66,56,52,54,50,52,55,49,49,54,53,48,49,62,72,65,60,71,82,49,58,69,56,51,52,52,50,52,53,51,54,53,52,44,60,60,45,71,78,50,95,51,76,68,45,59,52,52,45,54,54,52,54,53,54,51,58,64,59,73,75,109

Nearest PDB structures (foldseek):
  8ppl-assembly1_Is  TM=7.189E-01  e=8.348E-02  Homo sapiens
  6zp4-assembly1_4  TM=7.092E-01  e=4.950E-01  Homo sapiens
  8iuh-assembly1_V  TM=3.051E-01  e=3.653E-02  Homo sapiens
  6cnf-assembly1_R  TM=2.875E-01  e=7.249E-01  Saccharomyces cerevisiae S288C
  6zhi-assembly4_C  TM=2.578E-01  e=1.657E+00  Plasmodium falciparum 3D7